Protein 3QMD (pdb70)

Nearest PDB structures (foldseek):
  3qmd-assembly1_A  TM=1.019E+00  e=2.120E-14  Homo sapiens
  5w9q-assembly1_A  TM=9.587E-01  e=5.470E-09  Homo sapiens
  5w9q-assembly2_B  TM=9.485E-01  e=1.322E-07  Homo sapiens
  2jyi-assembly1_A  TM=8.945E-01  e=2.911E-06  Homo sapiens
  2kkf-assembly1_A  TM=9.342E-01  e=2.082E-05  Homo sapiens

GO terms:
  GO:0005515 protein binding (F, IPI)
  GO:0048188 Set1C/COMPASS complex (C, IDA)
  GO:0005654 nucleoplasm (C, TAS)
  GO:0016607 nuclear speck (C, IDA)
  GO:0005654 nucleoplasm (C, IDA)
  GO:0005634 nucleus (C, IDA)
  GO:0045893 positive regulation of DNA-templated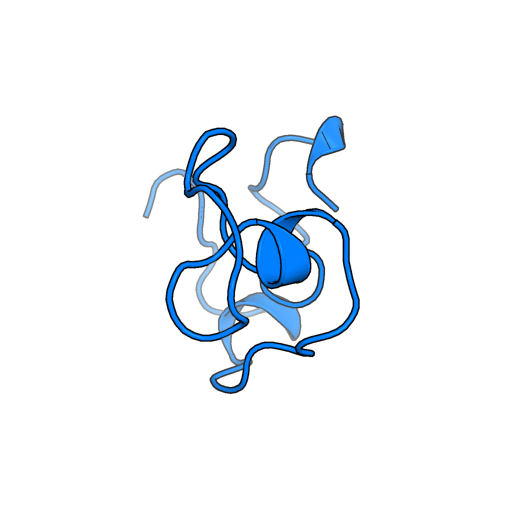 transcription (P, IDA)
  GO:0045322 unmethylated CpG binding (F, IDA)
  GO:0035097 histone methyltransferase complex (C, IDA)
  GO:0006355 re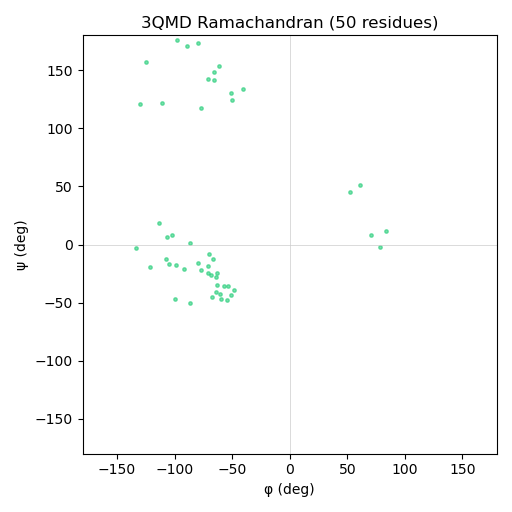gulation of DNA-templated transcription (P, IDA)

Radius of gyration: 10.89 Å; Cα contacts (8 Å, |Δi|>4): 89; chains: 1; bounding box: 29×18×20 Å

Solvent-accessible surface area: 3776 Å² total; per-residue (Å²): 102,92,104,70,28,47,139,17,57,4,19,156,85,119,125,35,36,17,150,22,50,10,0,143,6,33,80,142,83,76,17,114,69,79,90,172,62,65,0,68,91,59,10,0,101,140,112,9,134,92,87,50,108

Organism: Homo sapiens (NCBI:txid9606)

Structure (mmCIF, N/CA/C/O backbone):
data_3QMD
#
_entry.id   3QMD
#
_cell.length_a   30.653
_cell.length_b   74.688
_cell.length_c   125.769
_cell.angle_alpha   90.000
_cell.angle_beta   90.000
_cell.angle_gamma   90.000
#
_symmetry.space_group_name_H-M   'C 2 2 21'
#
loop_
_entity.id
_entity.type
_entity.pdbx_description
1 polymer 'CpG-binding protein'
2 polymer "DNA (5'-D(*GP*CP*CP*AP*AP*CP*GP*AP*TP*GP*GP*C)-3')"
3 polymer "DNA (5'-D(*GP*CP*CP*AP*TP*CP*GP*TP*TP*GP*GP*C)-3')"
4 non-polymer 'ZINC ION'
5 water water
#
loop_
_atom_site.group_PDB
_atom_site.id
_atom_site.type_symbol
_atom_site.label_atom_id
_atom_site.label_alt_id
_atom_site.label_comp_id
_atom_site.label_asym_id
_atom_site.label_entity_id
_atom_site.label_seq_id
_atom_site.pdbx_PDB_ins_code
_atom_site.Cartn_x
_atom_site.Cartn_y
_atom_site.Cartn_z
_atom_site.occupancy
_atom_site.B_iso_or_equiv
_atom_site.auth_seq_id
_atom_site.auth_comp_id
_atom_site.auth_asym_id
_atom_site.auth_atom_id
_atom_site.pdbx_PDB_model_num
ATOM 1 N N . SER A 1 22 ? -14.314 1.145 -17.470 1.00 57.52 169 SER A N 1
ATOM 2 C CA . SER A 1 22 ? -13.924 2.159 -16.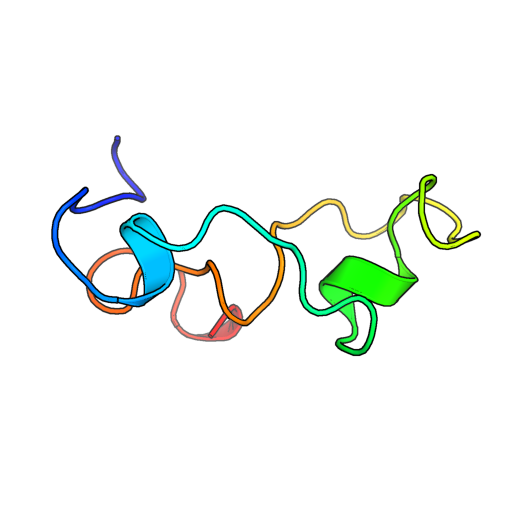438 1.00 55.42 169 SER A CA 1
ATOM 3 C C . SER A 1 22 ? -14.939 3.320 -16.390 1.00 54.37 169 SER A C 1
ATOM 4 O O . SER A 1 22 ? -15.688 3.554 -17.357 1.00 53.78 169 SER A O 1
ATOM 7 N N . ALA A 1 23 ? -14.943 4.036 -15.258 1.00 52.54 170 ALA A N 1
ATOM 8 C CA . ALA A 1 23 ? -15.674 5.307 -15.117 1.00 51.44 170 ALA A CA 1
ATOM 9 C C . ALA A 1 23 ? -15.234 6.346 -16.164 1.00 49.00 170 ALA A C 1
ATOM 10 O O . ALA A 1 23 ? -16.050 7.138 -16.656 1.00 49.46 170 ALA A O 1
ATOM 12 N N . ARG A 1 24 ? -13.939 6.344 -16.504 1.00 45.56 171 ARG A N 1
ATOM 13 C CA . ARG A 1 24 ? -13.414 7.297 -17.484 1.00 43.18 171 ARG A CA 1
ATOM 14 C C . ARG A 1 24 ? -13.073 6.710 -18.854 1.00 41.93 171 ARG A C 1
ATOM 15 O O . ARG A 1 24 ? -12.497 7.416 -19.688 1.00 40.31 171 ARG A O 1
ATOM 23 N N . MET A 1 25 ? -13.404 5.437 -19.084 1.00 42.16 172 MET A N 1
ATOM 24 C CA . MET A 1 25 ? -13.141 4.812 -20.392 1.00 42.45 172 MET A CA 1
ATOM 25 C C . MET A 1 25 ? -14.359 4.098 -20.982 1.00 44.40 172 MET A C 1
ATOM 26 O O . MET A 1 25 ? -14.895 3.164 -20.364 1.00 46.04 172 MET A O 1
ATOM 31 N N . CYS A 1 26 ? -14.777 4.533 -22.176 1.00 43.91 173 CYS A N 1
ATOM 32 C CA . CYS A 1 26 ? -15.908 3.901 -22.867 1.00 46.40 173 CYS A CA 1
ATOM 33 C C . CYS A 1 26 ? -15.451 2.586 -23.486 1.00 47.53 173 CYS A C 1
ATOM 34 O O . CYS A 1 26 ? -16.275 1.702 -23.768 1.00 49.86 173 CYS A O 1
ATOM 37 N N . GLY A 1 27 ? -14.134 2.478 -23.694 1.00 45.90 174 GLY A N 1
ATOM 38 C CA . GLY A 1 27 ? -13.480 1.307 -24.286 1.00 47.46 174 GLY A CA 1
ATOM 39 C C . GLY A 1 27 ? -13.751 1.125 -25.776 1.00 49.19 174 GLY A C 1
ATOM 40 O O . GLY A 1 27 ? -13.395 0.099 -26.354 1.00 51.06 174 GLY A O 1
ATOM 41 N N . GLU A 1 28 ? -14.389 2.106 -26.406 1.00 49.29 175 GLU A N 1
ATOM 42 C CA . GLU A 1 28 ? -14.869 1.920 -27.769 1.00 51.90 175 GLU A CA 1
ATOM 43 C C . GLU A 1 28 ? -14.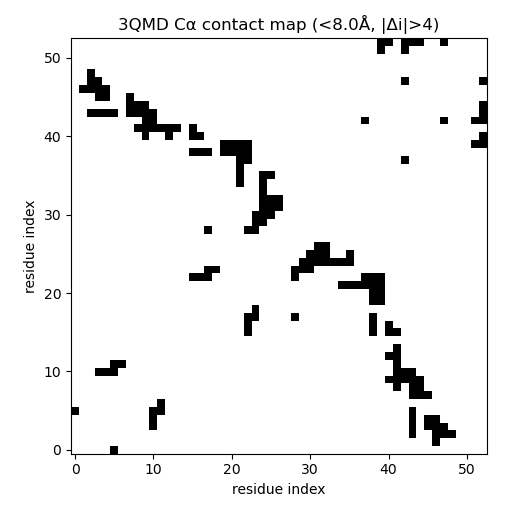571 3.049 -28.733 1.00 50.55 175 GLU A C 1
ATOM 44 O O . GLU A 1 28 ? -14.939 2.963 -29.903 1.00 53.22 175 GLU A O 1
ATOM 50 N N . CYS A 1 29 ? -13.956 4.124 -28.265 1.00 47.04 176 CYS A N 1
ATOM 51 C CA . CYS A 1 29 ? -13.670 5.242 -29.163 1.00 46.44 176 CYS A CA 1
ATOM 52 C C . CYS A 1 29 ? -12.213 5.141 -29.654 1.00 44.05 176 CYS A C 1
ATOM 53 O O . CYS A 1 29 ? -11.446 4.257 -29.192 1.00 42.86 176 CYS A O 1
ATOM 56 N N . GLU A 1 30 ? -11.829 6.056 -30.544 1.00 43.40 177 GLU A N 1
ATOM 57 C CA . GLU A 1 30 ? -10.431 6.135 -31.049 1.00 42.96 177 GLU A CA 1
ATOM 58 C C . GLU A 1 30 ? -9.407 6.251 -29.913 1.00 40.27 177 GLU A C 1
ATOM 59 O O . GLU A 1 30 ? -8.384 5.519 -29.888 1.00 39.08 177 GLU A O 1
ATOM 61 N N . ALA A 1 31 ? -9.691 7.165 -28.980 1.00 39.51 178 ALA A N 1
ATOM 62 C CA . ALA A 1 31 ? -8.813 7.451 -27.831 1.00 37.57 178 ALA A CA 1
ATOM 63 C C . ALA A 1 31 ? -8.604 6.209 -26.968 1.00 37.06 178 ALA A C 1
ATOM 64 O O . ALA A 1 31 ? -7.461 5.890 -26.598 1.00 34.72 178 ALA A O 1
ATOM 66 N N . CYS A 1 32 ? -9.711 5.512 -26.663 1.00 37.95 179 CYS A N 1
ATOM 67 C CA . CYS A 1 32 ? -9.668 4.278 -25.861 1.00 38.09 179 CYS A CA 1
ATOM 68 C C . CYS A 1 32 ? -8.892 3.124 -26.503 1.00 38.98 179 CYS A C 1
ATOM 69 O O . CYS A 1 32 ? -8.215 2.353 -25.794 1.00 39.24 179 CYS A O 1
ATOM 72 N N . ARG A 1 33 ? -8.970 3.020 -27.825 1.00 40.32 180 ARG A N 1
ATOM 73 C CA . ARG A 1 33 ? -8.279 1.963 -28.559 1.00 42.26 180 ARG A CA 1
ATOM 74 C C . ARG A 1 33 ? -6.773 2.250 -28.771 1.00 41.66 180 ARG A C 1
ATOM 75 O O . ARG A 1 33 ? -6.004 1.324 -29.072 1.00 42.48 180 ARG A O 1
ATOM 83 N N . ARG A 1 34 ? -6.364 3.510 -28.578 1.00 39.86 181 ARG A N 1
ATOM 84 C CA A ARG A 1 34 ? -4.973 3.931 -28.761 0.50 39.47 181 ARG A CA 1
ATOM 85 C CA B ARG A 1 34 ? -4.975 3.901 -28.787 0.50 39.56 181 ARG A CA 1
ATOM 86 C C . ARG A 1 34 ? -4.068 3.279 -27.722 1.00 39.23 181 ARG A C 1
ATOM 87 O O . ARG A 1 34 ? -4.374 3.322 -26.529 1.00 38.21 181 ARG A O 1
ATOM 102 N N . THR A 1 35 ? -2.960 2.681 -28.163 1.00 39.85 182 THR A N 1
ATOM 103 C CA . THR A 1 35 ? -1.984 2.086 -27.231 1.00 41.11 182 THR A CA 1
ATOM 104 C C . THR A 1 35 ? -0.666 2.878 -27.082 1.00 40.03 182 THR A C 1
ATOM 105 O O . THR A 1 35 ? 0.124 2.615 -26.169 1.00 41.45 182 THR A O 1
ATOM 109 N N . GLU A 1 36 ? -0.430 3.839 -27.974 1.00 38.96 183 GLU A N 1
ATOM 110 C CA . GLU A 1 36 ? 0.863 4.535 -28.029 1.00 38.40 183 GLU A CA 1
ATOM 111 C C . GLU A 1 36 ? 0.704 5.978 -27.586 1.00 37.31 183 GLU A C 1
ATOM 112 O O . GLU A 1 36 ? -0.104 6.730 -28.168 1.00 37.85 183 GLU A O 1
ATOM 118 N N . ASP A 1 37 ? 1.446 6.369 -26.552 1.00 36.02 184 ASP A N 1
ATOM 119 C CA . ASP A 1 37 ? 1.456 7.777 -26.117 1.00 35.27 184 ASP A CA 1
ATOM 120 C C . ASP A 1 37 ? 2.075 8.619 -27.222 1.00 36.09 184 ASP A C 1
ATOM 121 O O . ASP A 1 37 ? 3.066 8.186 -27.891 1.00 35.86 184 ASP A O 1
ATOM 126 N N . CYS A 1 38 ? 1.515 9.808 -27.428 1.00 35.55 185 CYS A N 1
ATOM 127 C CA . CYS A 1 38 ? 1.997 10.674 -28.516 1.00 37.64 185 CYS A CA 1
ATOM 128 C C . CYS A 1 38 ? 3.420 11.211 -28.259 1.00 39.44 185 CYS A C 1
ATOM 129 O O . CYS A 1 38 ? 4.151 11.550 -29.208 1.00 39.84 185 CYS A O 1
ATOM 132 N N . GLY A 1 39 ? 3.789 11.316 -26.979 1.00 39.26 186 GLY A N 1
ATOM 133 C CA . GLY A 1 39 ? 5.124 11.765 -26.594 1.00 42.08 186 GLY A CA 1
ATOM 134 C C . GLY A 1 39 ? 5.324 13.269 -26.674 1.00 44.78 186 GLY A C 1
ATOM 135 O O . GLY A 1 39 ? 6.388 13.763 -26.302 1.00 46.87 186 GLY A O 1
ATOM 136 N N . HIS A 1 40 ? 4.300 14.003 -27.124 1.00 45.17 187 HIS A N 1
ATOM 137 C CA . HIS A 1 40 ? 4.435 15.445 -27.415 1.00 48.01 187 HIS A CA 1
ATOM 138 C C . HIS A 1 40 ? 3.526 16.400 -26.652 1.00 48.34 187 HIS A C 1
ATOM 139 O O . HIS A 1 40 ? 3.824 17.599 -26.585 1.00 51.20 187 HIS A O 1
ATOM 146 N N . CYS A 1 41 ? 2.431 15.892 -26.083 1.00 45.05 188 CYS A N 1
ATOM 147 C CA . CYS A 1 41 ? 1.487 16.749 -25.362 1.00 44.69 188 CYS A CA 1
ATOM 148 C C . CYS A 1 41 ? 1.981 17.059 -23.958 1.00 45.01 188 CYS A C 1
ATOM 149 O O . CYS A 1 41 ? 2.985 16.500 -23.495 1.00 44.28 188 CYS A O 1
ATOM 152 N N . ASP A 1 42 ? 1.260 17.937 -23.270 1.00 45.99 189 ASP A N 1
ATOM 153 C CA . ASP A 1 42 ? 1.651 18.320 -21.916 1.00 47.21 189 ASP A CA 1
ATOM 154 C C . ASP A 1 42 ? 1.673 17.119 -20.960 1.00 44.17 189 ASP A C 1
ATOM 155 O O . ASP A 1 42 ? 2.614 16.982 -20.170 1.00 44.82 189 ASP A O 1
ATOM 160 N N . PHE A 1 43 ? 0.654 16.254 -21.051 1.00 40.87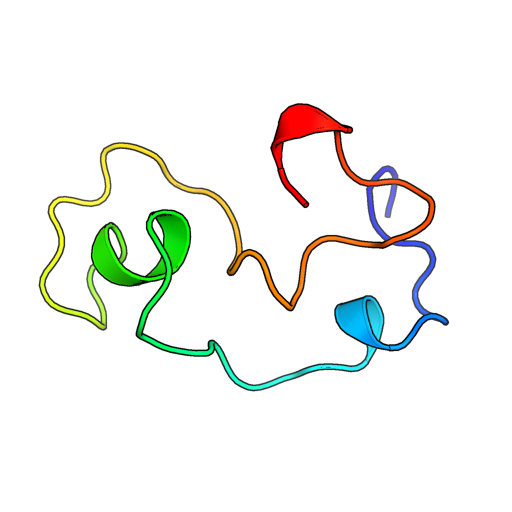 190 PHE A N 1
ATOM 161 C CA . PHE A 1 43 ? 0.576 15.061 -20.209 1.00 37.92 190 PHE A CA 1
ATOM 162 C C . PHE A 1 43 ? 1.724 14.079 -20.485 1.00 37.32 190 PHE A C 1
ATOM 163 O O . PHE A 1 43 ? 2.284 13.518 -19.55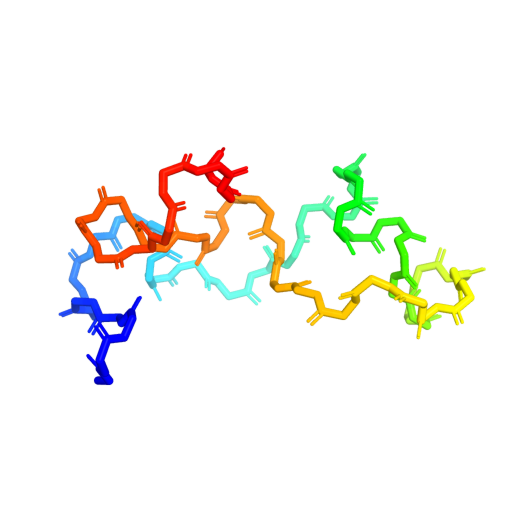2 1.00 37.71 190 PHE A O 1
ATOM 171 N N . CYS A 1 44 ? 2.084 13.887 -21.763 1.00 36.99 191 CYS A N 1
ATOM 172 C CA . CYS A 1 44 ? 3.210 13.014 -22.125 1.00 36.51 191 CYS A CA 1
ATOM 173 C C . CYS A 1 44 ? 4.543 13.589 -21.654 1.00 39.25 191 CYS A C 1
ATOM 174 O O . CYS A 1 44 ? 5.376 12.875 -21.085 1.00 39.10 191 CYS A O 1
ATOM 177 N N . ARG A 1 45 ? 4.739 14.883 -21.880 1.00 41.36 192 ARG A N 1
ATOM 178 C CA . ARG A 1 45 ? 5.995 15.531 -21.492 1.00 44.77 192 ARG A CA 1
ATOM 179 C C . ARG A 1 45 ? 6.205 15.496 -19.972 1.00 45.00 192 ARG A C 1
ATOM 180 O O . ARG A 1 45 ? 7.346 15.544 -19.495 1.00 45.95 192 ARG A O 1
ATOM 188 N N . ASP A 1 46 ? 5.101 15.384 -19.223 1.00 42.92 193 ASP A N 1
ATOM 189 C CA . ASP A 1 46 ? 5.164 15.206 -17.768 1.00 43.27 193 ASP A CA 1
ATOM 190 C C . ASP A 1 46 ? 5.664 13.811 -17.350 1.00 42.29 193 ASP A C 1
ATOM 191 O O . ASP A 1 46 ? 6.199 13.639 -16.245 1.00 43.68 193 ASP A O 1
ATOM 196 N N . MET A 1 47 ? 5.502 12.821 -18.224 1.00 39.98 194 MET A N 1
ATOM 197 C CA . MET A 1 47 ? 5.784 11.428 -17.867 1.00 39.63 194 MET A CA 1
ATOM 198 C C . MET A 1 47 ? 7.267 11.134 -17.706 1.00 42.45 194 MET A C 1
ATOM 199 O O . MET A 1 47 ? 8.087 11.650 -18.484 1.00 43.49 194 MET A O 1
ATOM 204 N N . LYS A 1 48 ? 7.587 10.286 -16.720 1.00 44.61 195 LYS A N 1
ATOM 205 C CA . LYS A 1 48 ? 8.957 9.773 -16.504 1.00 48.12 195 LYS A CA 1
ATOM 206 C C . LYS A 1 48 ? 9.538 9.205 -17.795 1.00 48.97 195 LYS A C 1
ATOM 207 O O . LYS A 1 48 ? 10.684 9.490 -18.142 1.00 50.99 195 LYS A O 1
ATOM 209 N N . LYS A 1 49 ? 8.742 8.434 -18.537 1.00 47.18 196 LYS A N 1
ATOM 210 C CA . LYS A 1 49 ? 9.284 7.808 -19.743 1.00 48.62 196 LYS A CA 1
ATOM 211 C C . LYS A 1 49 ? 9.654 8.811 -20.863 1.00 48.16 196 LYS A C 1
ATOM 212 O O . LYS A 1 49 ? 10.353 8.452 -21.819 1.00 49.83 196 LYS A O 1
ATOM 218 N N . PHE A 1 50 ? 9.212 10.061 -20.713 1.00 47.06 197 PHE A N 1
ATOM 219 C CA . PHE A 1 50 ? 9.580 11.149 -21.617 1.00 47.82 197 PHE A CA 1
ATOM 220 C C . PHE A 1 50 ? 10.447 12.232 -20.929 1.00 50.93 197 PHE A C 1
ATOM 221 O O . PHE A 1 50 ? 10.589 13.351 -21.436 1.00 52.74 197 PHE A O 1
ATOM 229 N N . GLY A 1 51 ? 11.049 11.877 -19.801 1.00 51.47 198 GLY A N 1
ATOM 230 C CA . GLY A 1 51 ? 11.989 12.754 -19.113 1.00 55.28 198 GLY A CA 1
ATOM 231 C C . GLY A 1 51 ? 11.358 13.791 -18.204 1.00 55.54 198 GLY A C 1
ATOM 232 O O . GLY A 1 51 ? 12.042 14.707 -17.738 1.00 58.50 198 GLY A O 1
ATOM 233 N N . GLY A 1 52 ? 10.059 13.648 -17.934 1.00 52.40 199 GLY A N 1
ATOM 234 C CA . GLY A 1 52 ? 9.316 14.649 -17.179 1.00 52.33 199 GLY A CA 1
ATOM 235 C C . GLY A 1 52 ? 9.333 14.413 -15.681 1.00 53.34 199 GLY A C 1
ATOM 236 O O . GLY A 1 52 ? 9.773 13.349 -15.223 1.00 53.39 199 GLY A O 1
ATOM 237 N N . PRO A 1 53 ? 8.832 15.398 -14.900 1.00 54.14 200 PRO A N 1
ATOM 238 C CA . PRO A 1 53 ? 8.916 15.329 -13.435 1.00 55.85 200 PRO A CA 1
ATOM 239 C C . PRO A 1 53 ? 7.749 14.565 -12.779 1.00 53.48 200 PRO A C 1
ATOM 240 O O . PRO A 1 53 ? 7.694 14.467 -11.548 1.00 54.42 200 PRO A O 1
ATOM 244 N N . ASN A 1 54 ? 6.827 14.034 -13.585 1.00 50.04 201 ASN A N 1
ATOM 245 C CA . ASN A 1 54 ? 5.692 13.258 -13.051 1.00 48.92 201 ASN A CA 1
ATOM 246 C C . ASN A 1 54 ? 4.918 14.024 -11.956 1.00 49.58 201 ASN A C 1
ATOM 247 O O . ASN A 1 54 ? 4.567 13.466 -10.900 1.00 50.45 201 ASN A O 1
ATOM 252 N N . LYS A 1 55 ? 4.649 15.305 -12.220 1.00 50.78 202 LYS A N 1
ATOM 253 C CA . LYS A 1 55 ? 3.902 16.154 -11.272 1.00 52.27 202 LYS A CA 1
ATOM 254 C C . LYS A 1 55 ? 2.410 16.280 -11.633 1.00 50.11 202 LYS A C 1
ATOM 255 O O . LYS A 1 55 ? 1.600 16.644 -10.775 1.00 51.11 202 LYS A O 1
ATOM 257 N N . ILE A 1 56 ? 2.056 15.954 -12.884 1.00 47.84 203 ILE A N 1
ATOM 258 C CA . ILE A 1 56 ? 0.678 16.117 -13.397 1.00 45.14 203 ILE A CA 1
ATOM 259 C C . ILE A 1 56 ? -0.100 14.787 -13.391 1.00 41.90 203 ILE A C 1
ATOM 260 O O . ILE A 1 56 ? -1.263 14.726 -12.935 1.00 39.73 203 ILE A O 1
ATOM 265 N N . ARG A 1 57 ? 0.557 13.731 -13.888 1.00 39.25 204 ARG A N 1
ATOM 266 C CA . ARG A 1 57 ? 0.082 12.347 -13.762 1.00 36.97 204 ARG A CA 1
ATOM 267 C C . ARG A 1 57 ? -1.279 12.050 -14.408 1.00 34.44 204 ARG A C 1
ATOM 268 O O . ARG A 1 57 ? -2.178 11.470 -13.757 1.00 32.13 204 ARG A O 1
ATOM 276 N N . GLN A 1 58 ? -1.421 12.436 -15.678 1.00 33.24 205 GLN A N 1
ATOM 277 C CA . GLN A 1 58 ? -2.600 12.064 -16.480 1.00 31.11 205 GLN A CA 1
ATOM 278 C C . GLN A 1 58 ? -2.163 11.362 -17.763 1.00 30.35 205 GLN A C 1
ATOM 279 O O . GLN A 1 58 ? -1.021 11.532 -18.219 1.00 30.34 205 GLN A O 1
ATOM 285 N N . LYS A 1 59 ? -3.069 10.568 -18.333 1.00 30.61 206 LYS A N 1
ATOM 286 C CA . LYS A 1 59 ? -2.834 9.905 -19.631 1.00 30.02 206 LYS A CA 1
ATOM 287 C C . LYS A 1 59 ? -2.614 10.909 -20.756 1.00 30.25 206 LYS A C 1
ATOM 288 O O . LYS A 1 59 ? -3.124 12.040 -20.700 1.00 29.46 206 LYS A O 1
ATOM 294 N N . CYS A 1 60 ? -1.884 10.464 -21.790 1.00 29.59 207 CYS A N 1
ATOM 295 C CA . CYS A 1 60 ? -1.758 11.196 -23.058 1.00 30.33 207 CYS A CA 1
ATOM 296 C C . CYS A 1 60 ? -3.091 11.819 -23.514 1.00 30.40 207 CYS A C 1
ATOM 297 O O . CYS A 1 60 ? -4.139 11.156 -23.490 1.00 29.78 207 CYS A O 1
ATOM 300 N N . ARG A 1 61 ? -3.034 13.088 -23.929 1.00 31.69 208 ARG A N 1
ATOM 301 C CA . ARG A 1 61 ? -4.196 13.805 -24.481 1.00 34.26 208 ARG A CA 1
ATOM 302 C C . ARG A 1 61 ? -4.917 12.986 -25.555 1.00 34.23 208 ARG A C 1
ATOM 303 O O . ARG A 1 61 ? -6.142 12.959 -25.598 1.00 34.44 208 ARG A O 1
ATOM 311 N N . LEU A 1 62 ? -4.150 12.295 -26.393 1.00 33.69 209 LEU A N 1
ATOM 312 C CA . L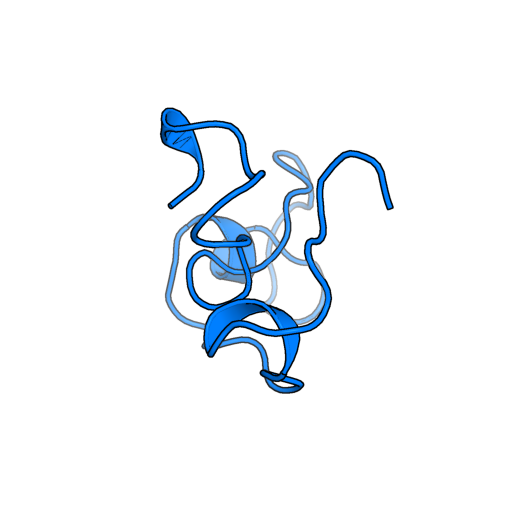EU A 1 62 ? -4.736 11.474 -27.467 1.00 33.85 209 LEU A CA 1
ATOM 313 C C . LEU A 1 62 ? -5.443 10.205 -26.978 1.00 32.68 209 LEU A C 1
ATOM 314 O O . LEU A 1 62 ? -6.194 9.603 -27.733 1.00 32.28 209 LEU A O 1
ATOM 319 N N . ARG A 1 63 ? -5.141 9.779 -25.749 1.00 30.84 210 ARG A N 1
ATOM 320 C CA . ARG A 1 63 ? -5.770 8.587 -25.162 1.00 31.01 210 ARG A CA 1
ATOM 321 C C . ARG A 1 63 ? -6.874 8.925 -24.145 1.00 31.59 210 ARG A C 1
ATOM 322 O O . ARG A 1 63 ? -7.424 8.032 -23.483 1.00 32.22 210 ARG A O 1
ATOM 330 N N . GLN A 1 64 ? -7.221 10.209 -24.062 1.00 32.02 211 GLN A N 1
ATOM 331 C CA . GLN A 1 64 ? -8.304 10.656 -23.164 1.00 32.75 211 GLN A CA 1
ATOM 332 C C . GLN A 1 64 ? -9.662 10.307 -23.795 1.00 34.30 211 GLN A C 1
ATOM 333 O O . GLN A 1 64 ? -9.994 10.788 -24.891 1.00 34.81 211 GLN A O 1
ATOM 339 N N . CYS A 1 65 ? -10.433 9.452 -23.122 1.00 34.66 212 CYS A N 1
ATOM 340 C CA . CYS A 1 65 ? -11.702 8.992 -23.709 1.00 36.52 212 CYS A CA 1
ATOM 341 C C . CYS A 1 65 ? -12.559 10.187 -24.206 1.00 38.70 212 CYS A C 1
ATOM 342 O O . CYS A 1 65 ? -12.848 11.117 -23.439 1.00 38.44 212 CYS A O 1
ATOM 345 N N . GLN A 1 66 ? -12.946 10.159 -25.490 1.00 41.09 213 GLN A N 1
ATOM 346 C CA . GLN A 1 66 ? -13.757 11.235 -26.090 1.00 45.10 213 GLN A CA 1
ATOM 347 C C . GLN A 1 66 ? -15.154 11.375 -25.472 1.00 47.00 213 GLN A C 1
ATOM 348 O O . GLN A 1 66 ? -15.716 12.473 -25.477 1.00 48.30 213 GLN A O 1
ATOM 354 N N . LEU A 1 67 ? -15.696 10.272 -24.945 1.00 47.52 214 LEU A N 1
ATOM 355 C CA . LEU A 1 67 ? -16.992 10.299 -24.230 1.00 50.34 214 LEU A CA 1
ATOM 356 C C . LEU A 1 67 ? -16.877 10.638 -22.735 1.00 49.36 214 LEU A C 1
ATOM 357 O O . LEU A 1 67 ? -17.573 11.546 -22.243 1.00 50.25 214 LEU A O 1
ATOM 362 N N . ARG A 1 68 ? -15.989 9.935 -22.025 1.00 46.57 215 ARG A N 1
ATOM 363 C CA . ARG A 1 68 ? -16.023 9.920 -20.558 1.00 46.55 215 ARG A CA 1
ATOM 364 C C . ARG A 1 68 ? -14.964 10.727 -19.798 1.00 44.91 215 ARG A C 1
ATOM 365 O O . ARG A 1 68 ? -15.128 10.970 -18.587 1.00 43.43 215 ARG A O 1
ATOM 373 N N . ALA A 1 69 ? -13.884 11.118 -20.476 1.00 43.40 216 ALA A N 1
ATOM 374 C CA . ALA A 1 69 ? -12.795 11.890 -19.832 1.00 42.43 216 ALA A CA 1
ATOM 375 C C . ALA A 1 69 ? -13.275 13.288 -19.392 1.00 44.80 216 ALA A C 1
ATOM 376 O O . ALA A 1 69 ? -14.166 13.873 -20.035 1.00 46.09 216 ALA A O 1
ATOM 378 N N . ARG A 1 70 ? -12.695 13.802 -18.302 1.00 44.74 217 ARG A N 1
ATOM 379 C CA . ARG A 1 70 ? -12.904 15.192 -17.885 1.00 47.44 217 ARG A CA 1
ATOM 380 C C . ARG A 1 70 ? -12.637 16.110 -19.089 1.00 49.08 217 ARG A C 1
ATOM 381 O O . ARG A 1 70 ? -11.627 15.953 -19.790 1.00 47.55 217 ARG A O 1
ATOM 389 N N . GLU A 1 71 ? -13.570 17.029 -19.357 1.00 51.99 218 GLU A N 1
ATOM 390 C CA . GLU A 1 71 ? -13.538 17.843 -20.586 1.00 54.46 218 GLU A CA 1
ATOM 391 C C . GLU A 1 71 ? -12.202 18.559 -20.758 1.00 54.38 218 GLU A C 1
ATOM 392 O O . GLU A 1 71 ? -11.708 18.702 -21.876 1.00 54.89 218 GLU A O 1
ATOM 394 N N . SER A 1 72 ? -11.620 18.986 -19.638 1.00 54.73 219 SER A N 1
ATOM 395 C CA . SER A 1 72 ? -10.317 19.662 -19.639 1.00 55.36 219 SER A CA 1
ATOM 396 C C . SER A 1 72 ? -9.110 18.766 -19.988 1.00 52.33 219 SER A C 1
ATOM 397 O O . SER A 1 72 ? -7.998 19.276 -20.166 1.00 52.49 219 SER A O 1
ATOM 400 N N . TYR A 1 73 ? -9.317 17.453 -20.084 1.00 50.28 220 TYR A N 1
ATOM 401 C CA . TYR A 1 73 ? -8.201 16.525 -20.389 1.00 48.56 220 TYR A CA 1
ATOM 402 C C . TYR A 1 73 ? -7.999 16.222 -21.875 1.00 49.21 220 TYR A C 1
ATOM 403 O O . TYR A 1 73 ? -6.921 15.771 -22.270 1.00 48.01 220 TYR A O 1
ATOM 412 N N . LYS A 1 74 ? -9.036 16.441 -22.679 1.00 51.52 221 LYS A N 1
ATOM 413 C CA . LYS A 1 74 ? -8.993 16.127 -24.118 1.00 52.79 221 LYS A CA 1
ATOM 414 C C . LYS A 1 74 ? -8.127 17.092 -24.947 1.00 54.58 221 LYS A C 1
ATOM 415 O O . LYS A 1 74 ? -7.578 16.714 -26.004 1.00 54.90 221 LYS A O 1
#

Sequence (53 aa):
SARMCGECEACRRRTEDCGHCDFCRDMKKFGGPNKIRQKCRLRQCQLRARESYK

B-factor: mean 55.8, std 18.25, range [28.96, 133.91]

Secondary structure (DSSP, 8-state):
--S--SSSHHHH--S--S-SHHHHHSGGGT---SS----GGGS-TTTS-GGG-

Foldseek 3Di:
DQFAPCDDQLNPDDDAPCPDPQNCCDVVNVHVVPPPDGHLSNGHPPRGDPVSD

InterPro domains:
  IPR001965 Zinc finger, PHD-type [SM00249] (28-74)
  IPR002857 Zinc finger, CXXC-type [PF02008] (163-208)
  IPR002857 Zinc finger, CXXC-type [PS51058] (160-209)
  IPR011011 Zinc finger, FYVE/PHD-type [SSF57903] (18-85)
  IPR013083 Zinc finger, RING/FYVE/PHD-type [G3DSA:3.30.40.10] (15-92)
  IPR019786 Zinc finger, PHD-type, conserved site 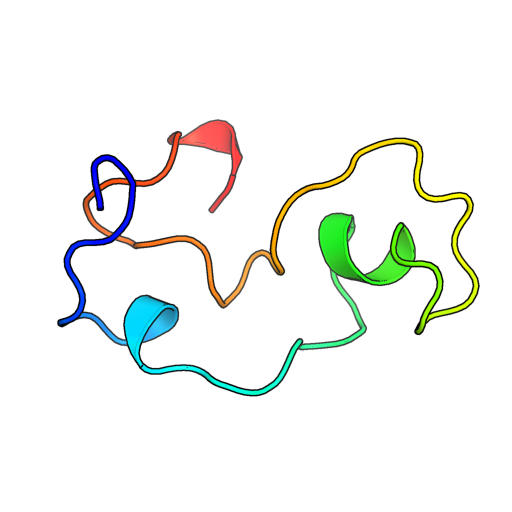[PS01359] (29-73)
  IPR019787 Zinc finger, PHD-finger [PF00628] (29-73)
  IPR019787 Zinc finger, PHD-finger [PS50016] (26-76)
  IPR022056 CpG binding protein, C-terminal [PF12269] (400-636)
  IPR037869 Spp1/CFP1 [PTHR46174] (282-651)